Protein AF-A0A7S0HHV0-F1 (afdb_monomer)

Foldseek 3Di:
DDDDDDPDPPPPDPPPDPPDDDFQDLVNLVVVCVVVVFDQDADPDPQRGPQWDQCDPPDQFRIWGWDADPNDIDTQDTGNHRSNSSSSLRPDPRVVVVRVVVD

Nearest PDB structures (foldseek):
  3n7c-assembly1_A  TM=4.084E-01  e=3.169E+00  Eremothecium gossypii
  8gxu-assembly1_G  TM=2.292E-01  e=2.441E+00  Thermus thermophilus HB8
  8ctd-assembly1_A  TM=3.076E-01  e=6.083E+00  Homo sapiens
  5t0v-assembly1_N  TM=1.917E-01  e=4.391E+00  Saccharomyces cerevisiae

Radius of gyration: 16.49 Å; Cα contacts (8 Å, |Δi|>4): 158; chains: 1; bounding box: 28×58×35 Å

Solvent-accessible surface area (backbone atoms only — not comparable to full-atom values): 6291 Å² total; per-residue (Å²): 137,83,89,83,91,77,86,78,81,84,86,78,86,86,78,87,84,76,86,86,83,75,76,70,48,58,64,57,27,50,52,50,25,55,75,70,71,41,55,71,44,68,33,102,53,100,62,43,29,44,47,34,39,80,74,39,87,93,49,86,46,19,20,29,14,36,49,75,56,95,91,39,81,44,78,77,48,66,23,65,33,57,43,44,16,18,39,58,30,26,75,34,73,64,28,45,52,54,33,60,77,71,110

InterPro domains:
  IPR016177 DNA-binding domain superfamily [SSF54171] (48-88)

Organism: NCBI:txid33657

pLDDT: mean 78.7, std 20.32, range [33.62, 95.5]

Sequence (103 aa):
AALCVARSPEGQAAAERVAAAAPLTSEEARQQAQAEKLTLRVAENKTGYFGVHLAKPGQPKPYQAKVRRGGKVVRLGTFATAEEAALCVARSPEGKAAAQKAA

Structure (mmCIF, N/CA/C/O backbone):
data_AF-A0A7S0HHV0-F1
#
_entry.id   AF-A0A7S0HHV0-F1
#
loop_
_atom_site.group_PDB
_atom_site.id
_atom_site.type_symbol
_atom_site.label_atom_id
_atom_site.label_alt_id
_atom_site.label_comp_id
_atom_site.label_asym_id
_atom_site.label_entity_id
_atom_site.label_seq_id
_atom_site.pdbx_PDB_ins_code
_atom_site.Cartn_x
_atom_site.Cartn_y
_atom_site.Cartn_z
_atom_site.occupancy
_atom_site.B_iso_or_equiv
_atom_site.auth_seq_id
_atom_site.auth_comp_id
_atom_site.auth_asym_id
_atom_site.auth_atom_id
_atom_site.pdbx_PDB_model_num
ATOM 1 N N . ALA A 1 1 ? 15.517 44.631 -8.265 1.00 41.09 1 ALA A N 1
ATOM 2 C CA . ALA A 1 1 ? 14.145 44.333 -8.720 1.00 41.09 1 ALA A CA 1
ATOM 3 C C . ALA A 1 1 ? 13.836 42.883 -8.374 1.00 41.09 1 ALA A C 1
ATOM 5 O O . ALA A 1 1 ? 14.656 42.021 -8.660 1.00 41.09 1 ALA A O 1
ATOM 6 N N . ALA A 1 2 ? 12.735 42.648 -7.665 1.00 44.09 2 ALA A N 1
ATOM 7 C CA . ALA A 1 2 ? 12.272 41.326 -7.260 1.00 44.09 2 ALA A CA 1
ATOM 8 C C . ALA A 1 2 ? 11.383 40.684 -8.344 1.00 44.09 2 ALA A C 1
ATOM 10 O O . ALA A 1 2 ? 10.794 41.407 -9.142 1.00 44.09 2 ALA A O 1
ATOM 11 N N . LEU A 1 3 ? 11.242 39.353 -8.237 1.00 43.03 3 LEU A N 1
ATOM 12 C CA . LEU A 1 3 ? 10.193 38.466 -8.779 1.00 43.03 3 LEU A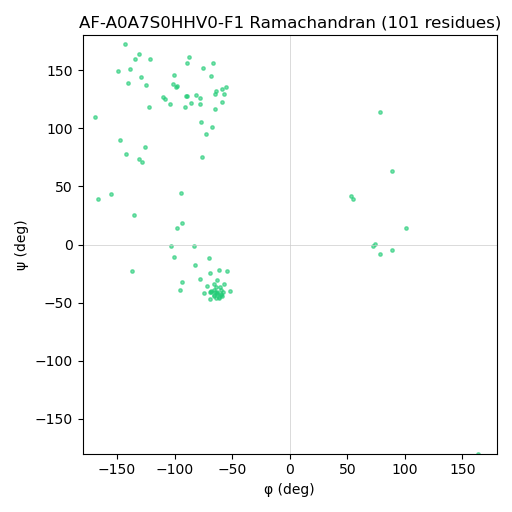 CA 1
ATOM 13 C C . LEU A 1 3 ? 10.245 38.064 -10.266 1.00 43.03 3 LEU A C 1
ATOM 15 O O . LEU A 1 3 ? 9.903 38.840 -11.148 1.00 43.03 3 LEU A O 1
ATOM 19 N N . CYS A 1 4 ? 10.475 36.767 -10.512 1.00 37.94 4 CYS A N 1
ATOM 20 C CA . CYS A 1 4 ? 9.371 35.848 -10.839 1.00 37.94 4 CYS A CA 1
ATOM 21 C C . CYS A 1 4 ? 9.825 34.377 -10.820 1.00 37.94 4 CYS A C 1
ATOM 23 O O . CYS A 1 4 ? 10.554 33.915 -11.692 1.00 37.94 4 CYS A O 1
ATOM 25 N N . VAL A 1 5 ? 9.349 33.633 -9.818 1.00 49.53 5 VAL A N 1
ATOM 26 C CA . VAL A 1 5 ? 9.219 32.172 -9.866 1.00 49.53 5 VAL A CA 1
ATOM 27 C C . VAL A 1 5 ? 7.976 31.858 -10.693 1.00 49.53 5 VAL A C 1
ATOM 29 O O . VAL A 1 5 ? 6.893 32.317 -10.345 1.00 49.53 5 VAL A O 1
ATOM 32 N N . ALA A 1 6 ? 8.112 31.030 -11.725 1.00 41.88 6 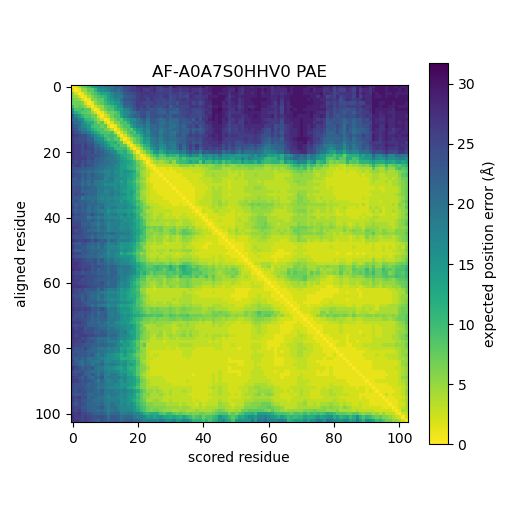ALA A N 1
ATOM 33 C CA . ALA A 1 6 ? 6.998 30.271 -12.287 1.00 41.88 6 ALA A CA 1
ATOM 34 C C . ALA A 1 6 ? 7.529 28.934 -12.814 1.00 41.88 6 ALA A C 1
ATOM 36 O O . ALA A 1 6 ? 7.967 28.794 -13.951 1.00 41.88 6 ALA A O 1
ATOM 37 N N . ARG A 1 7 ? 7.530 27.945 -11.920 1.00 45.59 7 ARG A N 1
ATOM 38 C CA . ARG A 1 7 ? 7.623 26.524 -12.247 1.00 45.59 7 ARG A CA 1
ATOM 39 C C . ARG A 1 7 ? 6.320 26.157 -12.957 1.00 45.59 7 ARG A C 1
ATOM 41 O O . ARG A 1 7 ? 5.305 26.017 -12.283 1.00 45.59 7 ARG A O 1
ATOM 48 N N . SER A 1 8 ? 6.337 26.055 -14.283 1.00 41.34 8 SER A N 1
ATOM 49 C CA . SER A 1 8 ? 5.184 25.620 -15.078 1.00 41.34 8 SER A CA 1
ATOM 50 C C . SER A 1 8 ? 4.735 24.211 -14.658 1.00 41.34 8 SER A C 1
ATOM 52 O O . SER A 1 8 ? 5.543 23.282 -14.725 1.00 41.34 8 SER A O 1
ATOM 54 N N . PRO A 1 9 ? 3.472 24.010 -14.241 1.00 49.50 9 PRO A N 1
ATOM 55 C CA . PRO A 1 9 ? 2.894 22.691 -14.008 1.00 49.50 9 PRO A CA 1
ATOM 56 C C . PRO A 1 9 ? 2.133 22.189 -15.249 1.00 49.50 9 PRO A C 1
ATOM 58 O O . PRO A 1 9 ? 1.023 21.686 -15.134 1.00 49.50 9 PRO A O 1
ATOM 61 N N . GLU A 1 10 ? 2.691 22.330 -16.454 1.00 40.91 10 GLU A N 1
ATOM 62 C CA . GLU A 1 10 ? 1.988 21.962 -17.702 1.00 40.91 10 GLU A CA 1
ATOM 63 C C . GLU A 1 10 ? 2.277 20.528 -18.185 1.00 40.91 10 GLU A C 1
ATOM 65 O O . GLU A 1 10 ? 2.004 20.166 -19.322 1.00 40.91 10 GLU A O 1
ATOM 70 N N . GLY A 1 11 ? 2.775 19.660 -17.302 1.00 38.59 11 GLY A N 1
ATOM 71 C CA . GLY A 1 11 ? 3.003 18.240 -17.597 1.00 38.59 11 GLY A CA 1
ATOM 72 C C . GLY A 1 11 ? 1.900 17.288 -17.117 1.00 38.59 11 GLY A C 1
ATOM 73 O O . GLY A 1 11 ? 2.160 16.096 -17.008 1.00 38.59 11 GLY A O 1
ATOM 74 N N . GLN A 1 12 ? 0.710 17.775 -16.748 1.00 40.34 12 GLN A N 1
ATOM 75 C CA . GLN A 1 12 ? -0.332 16.960 -16.103 1.00 40.34 12 GLN A CA 1
ATOM 76 C C . GLN A 1 12 ? -1.690 17.080 -16.804 1.00 40.34 12 GLN A C 1
ATOM 78 O O . GLN A 1 12 ? -2.605 17.680 -16.254 1.00 40.34 12 GLN A O 1
ATOM 83 N N . ALA A 1 13 ? -1.849 16.513 -18.004 1.00 39.00 13 ALA A N 1
ATOM 84 C CA . ALA A 1 13 ? -3.182 16.329 -18.603 1.00 39.00 13 ALA A CA 1
ATOM 85 C C . ALA A 1 13 ? -3.210 15.373 -19.819 1.00 39.00 13 ALA A C 1
ATOM 87 O O . ALA A 1 13 ? -3.900 15.659 -20.793 1.00 39.00 13 ALA A O 1
ATOM 88 N N . ALA A 1 14 ? -2.469 14.255 -19.826 1.00 33.62 14 ALA A N 1
ATOM 89 C CA . ALA A 1 14 ? -2.530 13.325 -20.970 1.00 33.62 14 ALA A CA 1
ATOM 90 C C . ALA A 1 14 ? -2.160 11.862 -20.654 1.00 33.62 14 ALA A C 1
ATOM 92 O O . ALA A 1 14 ? -1.452 11.223 -21.425 1.00 33.62 14 ALA A O 1
ATOM 93 N N . ALA A 1 15 ? -2.634 11.301 -19.540 1.00 37.3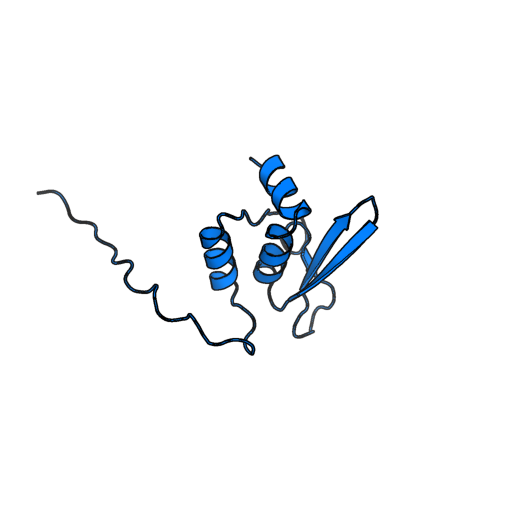1 15 ALA A N 1
ATOM 94 C CA . ALA A 1 15 ? -2.520 9.854 -19.301 1.00 37.31 15 ALA A CA 1
ATOM 95 C C . ALA A 1 15 ? -3.820 9.231 -18.776 1.00 37.31 15 ALA A C 1
ATOM 97 O O . ALA A 1 15 ? -3.821 8.185 -18.132 1.00 37.31 15 ALA A O 1
ATOM 98 N N . GLU A 1 16 ? -4.957 9.855 -19.083 1.00 44.12 16 GLU A N 1
ATOM 99 C CA . GLU A 1 16 ? -6.227 9.151 -19.014 1.00 44.12 16 GLU A CA 1
ATOM 100 C C . GLU A 1 16 ? -6.339 8.265 -20.267 1.00 44.12 16 GLU A C 1
ATOM 102 O O . GLU A 1 16 ? -6.310 8.760 -21.392 1.00 44.12 16 GLU A O 1
ATOM 107 N N . ARG A 1 17 ? -6.486 6.950 -20.042 1.00 37.47 17 ARG A N 1
ATOM 108 C CA . ARG A 1 17 ? -6.688 5.852 -21.015 1.00 37.47 17 ARG A CA 1
ATOM 109 C C . ARG A 1 17 ? -5.438 5.170 -21.590 1.00 37.47 17 ARG A C 1
ATOM 111 O O . ARG A 1 17 ? -5.296 5.030 -22.799 1.00 37.47 17 ARG A O 1
ATOM 118 N N . VAL A 1 18 ? -4.661 4.530 -20.720 1.00 37.06 18 VAL A N 1
ATOM 119 C CA . VAL A 1 18 ? -4.174 3.168 -21.016 1.00 37.06 18 VAL A CA 1
ATOM 120 C C . VAL A 1 18 ? -4.573 2.270 -19.854 1.00 37.06 18 VAL A C 1
ATOM 122 O O . VAL A 1 18 ? -3.840 2.055 -18.894 1.00 37.06 18 VAL A O 1
ATOM 125 N N . ALA A 1 19 ? -5.807 1.784 -19.913 1.00 42.28 19 ALA A N 1
ATOM 126 C CA . ALA A 1 19 ? -6.252 0.729 -19.029 1.00 42.28 19 ALA A CA 1
ATOM 127 C C . ALA A 1 19 ? -5.447 -0.556 -19.322 1.00 42.28 19 ALA A C 1
ATOM 129 O O . ALA A 1 19 ? -5.395 -1.011 -20.461 1.00 42.28 19 ALA A O 1
ATOM 130 N N . ALA A 1 20 ? -4.902 -1.153 -18.256 1.00 40.38 20 ALA A N 1
ATOM 131 C CA . ALA A 1 20 ? -4.821 -2.605 -18.041 1.00 40.38 20 ALA A CA 1
ATOM 132 C C . ALA A 1 20 ? -3.528 -3.421 -18.303 1.00 40.38 20 ALA A C 1
ATOM 134 O O . ALA A 1 20 ? -3.637 -4.643 -18.240 1.00 40.38 20 ALA A O 1
ATOM 135 N N . ALA A 1 21 ? -2.315 -2.869 -18.473 1.00 45.72 21 ALA A N 1
ATOM 136 C CA . ALA A 1 21 ? -1.142 -3.759 -18.669 1.00 45.72 21 ALA A CA 1
ATOM 137 C C . ALA A 1 21 ? 0.175 -3.443 -17.933 1.00 45.72 21 ALA A C 1
ATOM 139 O O . ALA A 1 21 ? 0.944 -4.377 -17.702 1.00 45.72 21 ALA A O 1
ATOM 140 N N . ALA A 1 22 ? 0.448 -2.205 -17.512 1.00 53.16 22 ALA A N 1
ATOM 141 C CA . ALA A 1 22 ? 1.677 -1.889 -16.775 1.00 53.16 22 ALA A CA 1
ATOM 142 C C . ALA A 1 22 ? 1.401 -1.754 -15.264 1.00 53.16 22 ALA A C 1
ATOM 144 O O . ALA A 1 22 ? 0.370 -1.188 -14.893 1.00 53.16 22 ALA A O 1
ATOM 145 N N . PRO A 1 23 ? 2.271 -2.282 -14.379 1.00 60.09 23 PRO A N 1
ATOM 146 C CA . PRO A 1 23 ? 2.189 -1.973 -12.954 1.00 60.09 23 PRO A CA 1
ATOM 147 C C . PRO A 1 23 ? 2.318 -0.459 -12.758 1.00 60.09 23 PRO A C 1
ATOM 149 O O . PRO A 1 23 ? 3.209 0.148 -13.351 1.00 60.09 23 PRO A O 1
ATOM 152 N N . LEU A 1 24 ? 1.443 0.136 -11.939 1.00 73.94 24 LEU A N 1
ATOM 153 C CA . LEU A 1 24 ? 1.551 1.555 -11.593 1.00 73.94 24 LEU A CA 1
ATOM 154 C C . LEU A 1 24 ? 2.930 1.807 -10.983 1.00 73.94 24 LEU A C 1
ATOM 156 O O . LEU A 1 24 ? 3.353 1.097 -10.061 1.00 73.94 24 LEU A O 1
ATOM 160 N N . THR A 1 25 ? 3.639 2.810 -11.494 1.00 83.44 25 THR A N 1
ATOM 161 C CA . THR A 1 25 ? 4.919 3.191 -10.904 1.00 83.44 25 THR A CA 1
ATOM 162 C C . THR A 1 25 ? 4.700 3.760 -9.500 1.00 83.44 25 THR A C 1
ATOM 164 O O . THR A 1 25 ? 3.625 4.256 -9.148 1.00 83.44 25 THR A O 1
ATOM 167 N N . SER A 1 26 ? 5.738 3.694 -8.668 1.00 81.62 26 SER A N 1
ATOM 168 C CA . SER A 1 26 ? 5.726 4.252 -7.313 1.00 81.62 26 SER A CA 1
ATOM 169 C C . SER A 1 26 ? 5.282 5.716 -7.264 1.00 81.62 26 SER A C 1
ATOM 171 O O . SER A 1 26 ? 4.549 6.118 -6.359 1.00 81.62 26 SER A O 1
ATOM 173 N N . GLU A 1 27 ? 5.718 6.523 -8.233 1.00 84.44 27 GLU A N 1
ATOM 174 C CA . GLU A 1 27 ? 5.382 7.943 -8.287 1.00 84.44 27 GLU A CA 1
ATOM 175 C C . GLU A 1 27 ? 3.903 8.155 -8.616 1.00 84.44 27 GLU A C 1
ATOM 177 O O . GLU A 1 27 ? 3.222 8.889 -7.899 1.00 84.44 27 GLU A O 1
ATOM 182 N N . GLU A 1 28 ? 3.381 7.450 -9.620 1.00 87.00 28 GLU A N 1
ATOM 183 C CA . GLU A 1 28 ? 1.964 7.507 -9.990 1.00 87.00 28 GLU A CA 1
ATOM 184 C C . GLU A 1 28 ? 1.064 7.111 -8.816 1.00 87.00 28 GLU A C 1
ATOM 186 O O . GLU A 1 28 ? 0.070 7.782 -8.545 1.00 87.00 28 GLU A O 1
ATOM 191 N N . ALA A 1 29 ? 1.441 6.087 -8.043 1.00 88.31 29 ALA A N 1
ATOM 192 C CA . ALA A 1 29 ? 0.689 5.691 -6.853 1.00 88.31 29 ALA A CA 1
ATOM 193 C C . ALA A 1 29 ? 0.616 6.816 -5.800 1.00 88.31 29 ALA A C 1
ATOM 195 O O . ALA A 1 29 ? -0.417 7.001 -5.148 1.00 88.31 29 ALA A O 1
ATOM 196 N N . ARG A 1 30 ? 1.687 7.607 -5.647 1.00 86.75 30 ARG A N 1
ATOM 197 C CA . ARG A 1 30 ? 1.720 8.766 -4.739 1.00 86.75 30 ARG A CA 1
ATOM 198 C C . ARG A 1 30 ? 0.928 9.948 -5.288 1.00 86.75 30 ARG A C 1
ATOM 200 O O . ARG A 1 30 ? 0.197 10.572 -4.521 1.00 86.75 30 ARG A O 1
ATOM 207 N N . GLN A 1 31 ? 1.042 10.236 -6.584 1.00 87.94 31 GLN A N 1
ATOM 208 C CA . GLN A 1 31 ? 0.252 11.280 -7.241 1.00 87.94 31 GLN A CA 1
ATOM 209 C C . GLN A 1 31 ? -1.245 10.975 -7.122 1.00 87.94 31 GLN A C 1
ATOM 211 O O . GLN A 1 31 ? -2.031 11.841 -6.750 1.00 87.94 31 GLN A O 1
ATOM 216 N N . GLN A 1 32 ? -1.628 9.720 -7.335 1.00 90.62 32 GLN A N 1
ATOM 217 C CA . GLN A 1 32 ? -3.002 9.258 -7.216 1.00 90.62 32 GLN A CA 1
ATOM 218 C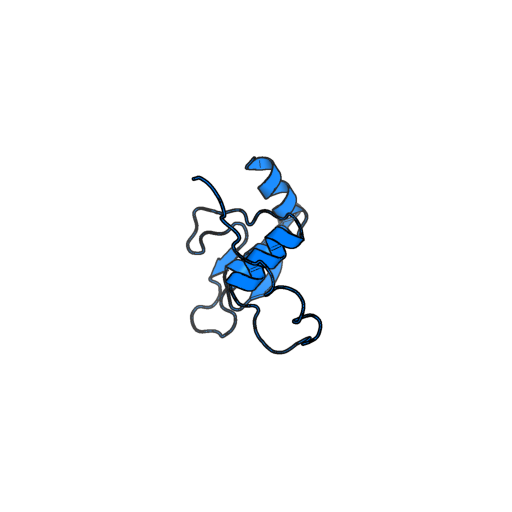 C . GLN A 1 32 ? -3.518 9.354 -5.771 1.00 90.62 32 GLN A C 1
ATOM 220 O O . GLN A 1 32 ? -4.637 9.813 -5.544 1.00 90.62 32 GLN A O 1
ATOM 225 N N . ALA A 1 33 ? -2.684 9.009 -4.782 1.00 89.56 33 ALA A N 1
ATOM 226 C CA . ALA A 1 33 ? -3.015 9.229 -3.376 1.00 89.56 33 ALA A CA 1
ATOM 227 C C . ALA A 1 33 ? -3.282 10.715 -3.089 1.00 89.56 33 ALA A C 1
ATOM 229 O O . ALA A 1 33 ? -4.273 11.042 -2.445 1.00 89.56 33 ALA A O 1
ATOM 230 N N . GLN A 1 34 ? -2.456 11.625 -3.613 1.00 87.69 34 GLN A N 1
ATOM 231 C CA . GLN A 1 34 ? -2.671 13.067 -3.459 1.00 87.69 34 GLN A CA 1
ATOM 232 C C . GLN A 1 34 ? -3.934 13.556 -4.175 1.00 87.69 34 GLN A C 1
ATOM 234 O O . GLN A 1 34 ? -4.705 14.312 -3.583 1.00 87.69 34 GLN A O 1
ATOM 239 N N . ALA A 1 35 ? -4.179 13.094 -5.403 1.00 90.38 35 ALA A N 1
ATOM 240 C CA . ALA A 1 35 ? -5.368 13.435 -6.180 1.00 90.38 35 ALA A CA 1
ATOM 241 C C . ALA A 1 35 ? -6.660 13.014 -5.459 1.00 90.38 35 ALA A C 1
ATOM 243 O O . ALA A 1 35 ? -7.630 13.768 -5.411 1.00 90.38 35 ALA A O 1
ATOM 244 N N . GLU A 1 36 ? -6.650 11.844 -4.818 1.00 88.94 36 GLU A N 1
ATOM 245 C CA . GLU A 1 36 ? -7.762 11.352 -3.995 1.00 88.94 36 GLU A CA 1
ATOM 246 C C . GLU A 1 36 ? -7.766 11.907 -2.564 1.00 88.94 36 GLU A C 1
ATOM 248 O O . GLU A 1 36 ? -8.670 11.588 -1.788 1.00 88.94 36 GLU A O 1
ATOM 253 N N . LYS A 1 37 ? -6.775 12.731 -2.196 1.00 91.38 37 LYS A N 1
ATOM 254 C CA . LYS A 1 37 ? -6.572 13.258 -0.836 1.00 91.38 37 LYS A CA 1
ATOM 255 C C . LYS A 1 37 ? -6.477 12.143 0.214 1.00 91.38 37 LYS A C 1
ATOM 257 O O . LYS A 1 37 ? -7.002 12.247 1.321 1.00 91.38 37 LYS A O 1
ATOM 262 N N . LEU A 1 38 ? -5.808 11.056 -0.154 1.00 91.19 38 LEU A N 1
ATOM 263 C CA . LEU A 1 38 ? -5.515 9.908 0.689 1.00 91.19 38 LEU A CA 1
ATOM 264 C C . LEU A 1 38 ? -4.093 10.002 1.238 1.00 91.19 38 LEU A C 1
ATOM 266 O O . LEU A 1 38 ? -3.131 10.253 0.512 1.00 91.19 38 L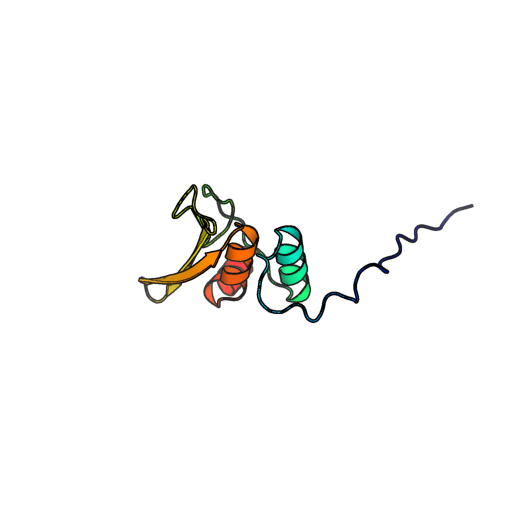EU A O 1
ATOM 270 N N . THR A 1 39 ? -3.948 9.714 2.527 1.00 90.38 39 THR A N 1
ATOM 271 C CA . THR A 1 39 ? -2.638 9.625 3.171 1.00 90.38 39 THR A CA 1
ATOM 272 C C . THR A 1 39 ? -2.129 8.191 3.108 1.00 90.38 39 THR A C 1
ATOM 274 O O . THR A 1 39 ? -2.722 7.281 3.693 1.00 90.38 39 THR A O 1
ATOM 277 N N . LEU A 1 40 ? -0.989 7.986 2.445 1.00 91.44 40 LEU A N 1
ATOM 278 C CA . LEU A 1 40 ? -0.258 6.722 2.510 1.00 91.44 40 LEU A CA 1
ATOM 279 C C . LEU A 1 40 ? 0.399 6.602 3.888 1.00 91.44 40 LEU A C 1
ATOM 281 O O . LEU A 1 40 ? 1.473 7.151 4.134 1.00 91.44 40 LEU A O 1
ATOM 285 N N . ARG A 1 41 ? -0.271 5.913 4.815 1.00 90.00 41 ARG A N 1
ATOM 286 C CA . ARG A 1 41 ? 0.226 5.751 6.183 1.00 90.00 41 ARG A CA 1
ATOM 287 C C . ARG A 1 41 ? 1.522 4.940 6.179 1.00 90.00 41 ARG A C 1
ATOM 289 O O . ARG A 1 41 ? 1.524 3.758 5.839 1.00 90.00 41 ARG A O 1
ATOM 296 N N . VAL A 1 42 ? 2.604 5.573 6.620 1.00 90.19 42 VAL A N 1
ATOM 297 C CA . VAL A 1 42 ? 3.887 4.909 6.885 1.00 90.19 42 VAL A CA 1
ATOM 298 C C . VAL A 1 42 ? 3.725 3.993 8.098 1.00 90.19 42 VAL A C 1
ATOM 300 O O . VAL A 1 42 ? 2.976 4.324 9.014 1.00 90.19 42 VAL A O 1
ATOM 303 N N . ALA A 1 43 ? 4.387 2.846 8.128 1.00 88.31 43 ALA A N 1
ATOM 304 C CA . ALA A 1 43 ? 4.421 1.972 9.296 1.00 88.31 43 ALA A CA 1
ATOM 305 C C . ALA A 1 43 ? 5.823 1.404 9.495 1.00 88.31 43 ALA A C 1
ATOM 307 O O . ALA A 1 43 ? 6.552 1.180 8.531 1.00 88.31 43 ALA A O 1
ATOM 308 N N . GLU A 1 44 ? 6.171 1.120 10.745 1.00 86.44 44 GLU A N 1
ATOM 309 C CA . GLU A 1 44 ? 7.444 0.503 11.118 1.00 86.44 44 GLU A CA 1
ATOM 310 C C . GLU A 1 44 ? 7.417 -0.993 10.788 1.00 86.44 44 GLU A C 1
ATOM 312 O O . GLU A 1 44 ? 7.206 -1.863 11.630 1.00 86.44 44 GLU A O 1
ATOM 317 N N . ASN A 1 45 ? 7.550 -1.307 9.503 1.00 85.19 45 ASN A N 1
ATOM 318 C CA . ASN A 1 45 ? 7.670 -2.666 9.004 1.00 85.19 45 ASN A CA 1
ATOM 319 C C . ASN A 1 45 ? 8.652 -2.709 7.828 1.00 85.19 45 ASN A C 1
ATOM 321 O O . ASN A 1 45 ? 9.066 -1.676 7.310 1.00 85.19 45 ASN A O 1
ATOM 325 N N . LYS A 1 46 ? 8.992 -3.917 7.362 1.00 84.12 46 LYS A N 1
ATOM 326 C CA . LYS A 1 46 ? 9.943 -4.117 6.251 1.00 84.12 46 LYS A CA 1
ATOM 327 C C . LYS A 1 46 ? 9.586 -3.362 4.965 1.00 84.12 46 LYS A C 1
ATOM 329 O O . LYS A 1 46 ? 10.454 -3.167 4.128 1.00 84.12 46 LYS A O 1
ATOM 334 N N . THR A 1 47 ? 8.317 -3.005 4.779 1.00 87.75 47 THR A N 1
ATOM 335 C CA . THR A 1 47 ? 7.835 -2.303 3.582 1.00 87.75 47 THR A CA 1
ATOM 336 C C . THR A 1 47 ? 7.659 -0.803 3.790 1.00 87.75 47 THR A C 1
ATOM 338 O O . THR A 1 47 ? 7.424 -0.099 2.820 1.00 87.75 47 THR A O 1
ATOM 341 N N . GLY A 1 48 ? 7.734 -0.310 5.028 1.00 91.06 48 GLY A N 1
ATOM 342 C CA . GLY A 1 48 ? 7.515 1.093 5.365 1.00 91.06 48 GLY A CA 1
ATOM 343 C C . GLY A 1 48 ? 6.057 1.561 5.322 1.00 91.06 48 GLY A C 1
ATOM 344 O O . GLY A 1 48 ? 5.810 2.723 5.618 1.00 91.06 48 GLY A O 1
ATOM 345 N N . TYR A 1 49 ? 5.073 0.711 4.999 1.00 93.19 49 TYR A N 1
ATOM 346 C CA . TYR A 1 49 ? 3.673 1.129 4.816 1.00 93.19 49 TYR A CA 1
ATOM 347 C C . TYR A 1 49 ? 2.675 0.291 5.616 1.00 93.19 49 TYR A C 1
ATOM 349 O O . TYR A 1 49 ? 2.803 -0.928 5.764 1.00 93.19 49 TYR A O 1
ATOM 357 N N . PHE A 1 50 ? 1.628 0.945 6.116 1.00 92.25 50 PHE A N 1
ATOM 358 C CA . PHE A 1 50 ? 0.542 0.294 6.839 1.00 92.25 50 PHE A CA 1
ATOM 359 C C . PHE A 1 50 ? -0.219 -0.676 5.931 1.00 92.25 50 PHE A C 1
ATOM 361 O O . PHE A 1 50 ? -0.596 -0.344 4.811 1.00 92.25 50 PHE A O 1
ATOM 368 N N . GLY A 1 51 ? -0.459 -1.892 6.424 1.00 92.31 51 GLY A N 1
ATOM 369 C CA . GLY A 1 51 ? -1.195 -2.924 5.688 1.00 92.31 51 GLY A CA 1
ATOM 370 C C . GLY A 1 51 ? -0.435 -3.546 4.510 1.00 92.31 51 GLY A C 1
ATOM 371 O O . GLY A 1 51 ? -0.937 -4.494 3.908 1.00 92.31 51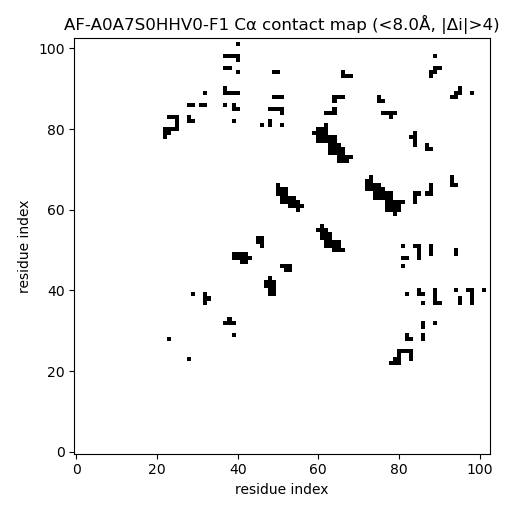 GLY A O 1
ATOM 372 N N . VAL A 1 52 ? 0.791 -3.103 4.219 1.00 95.38 52 VAL A N 1
ATOM 373 C CA . VAL A 1 52 ? 1.631 -3.650 3.145 1.00 95.38 52 VAL A CA 1
ATOM 374 C C . VAL A 1 52 ? 2.630 -4.648 3.717 1.00 95.38 52 VAL A C 1
ATOM 376 O O . VAL A 1 52 ? 3.180 -4.456 4.798 1.00 95.38 52 VAL A O 1
ATOM 379 N N . HIS A 1 53 ? 2.790 -5.783 3.039 1.00 92.38 53 HIS A N 1
ATOM 380 C CA . HIS A 1 53 ? 3.683 -6.857 3.464 1.00 92.38 53 HIS A CA 1
ATOM 381 C C . HIS A 1 53 ? 4.396 -7.467 2.265 1.00 92.38 53 HIS A C 1
ATOM 383 O O . HIS A 1 53 ? 3.771 -7.740 1.246 1.00 92.38 53 HIS A O 1
ATOM 389 N N . LEU A 1 54 ? 5.686 -7.759 2.406 1.00 91.94 54 LEU A N 1
ATOM 390 C CA . LEU A 1 54 ? 6.427 -8.520 1.407 1.00 91.94 54 LEU A CA 1
ATOM 391 C C . LEU A 1 54 ? 6.074 -10.007 1.550 1.00 91.94 54 LEU A C 1
ATOM 393 O O . LEU A 1 54 ? 6.485 -10.650 2.514 1.00 91.94 54 LEU A O 1
ATOM 397 N N . ALA A 1 55 ? 5.268 -10.536 0.630 1.00 88.94 55 ALA A N 1
ATOM 398 C CA . ALA A 1 55 ? 4.738 -11.896 0.709 1.00 88.94 55 ALA A CA 1
ATOM 399 C C . ALA A 1 55 ? 5.569 -12.913 -0.081 1.00 88.94 55 ALA A C 1
ATOM 401 O O . ALA A 1 55 ? 5.724 -14.047 0.365 1.00 88.94 55 ALA A O 1
ATOM 402 N N . LYS A 1 56 ? 6.066 -12.534 -1.263 1.00 86.44 56 LYS A N 1
ATOM 403 C CA . LYS A 1 56 ? 6.776 -13.445 -2.173 1.00 86.44 56 LYS A CA 1
ATOM 404 C C . LYS A 1 56 ? 7.947 -12.729 -2.854 1.00 86.44 56 LYS A C 1
ATOM 406 O O . LYS A 1 56 ? 7.798 -12.306 -4.000 1.00 86.44 56 LYS A O 1
ATOM 411 N N . PRO A 1 57 ? 9.083 -12.533 -2.163 1.00 82.62 57 PRO A N 1
ATOM 412 C CA . PRO A 1 57 ? 10.264 -11.933 -2.781 1.00 82.62 57 PRO A CA 1
ATOM 413 C C . PRO A 1 57 ? 10.673 -12.727 -4.033 1.00 82.62 57 PRO A C 1
ATOM 415 O O . PRO A 1 57 ? 10.649 -13.954 -4.019 1.00 82.62 57 PRO A O 1
ATOM 418 N N . GLY A 1 58 ? 10.989 -12.025 -5.125 1.00 84.25 58 GLY A N 1
ATOM 419 C CA . GLY A 1 58 ? 11.330 -12.633 -6.420 1.00 84.25 58 GLY A CA 1
ATOM 420 C C . GLY A 1 58 ? 10.146 -12.906 -7.357 1.00 84.25 58 GLY A C 1
ATOM 421 O O . GLY A 1 58 ? 10.362 -13.308 -8.495 1.00 84.25 58 GLY A O 1
ATOM 422 N N . GLN A 1 59 ? 8.900 -12.668 -6.928 1.00 87.81 59 GLN A N 1
ATOM 423 C CA . GLN A 1 59 ? 7.744 -12.672 -7.833 1.00 87.81 59 GLN A CA 1
ATOM 424 C C . GLN A 1 59 ? 7.490 -11.288 -8.445 1.00 87.81 59 GLN A C 1
ATOM 426 O O . GLN A 1 59 ? 7.829 -10.286 -7.820 1.00 87.81 59 GLN A O 1
ATOM 431 N N . PRO A 1 60 ? 6.817 -11.210 -9.613 1.00 85.75 60 PRO A N 1
ATOM 432 C CA . PRO A 1 60 ? 6.491 -9.936 -10.264 1.00 85.75 60 PRO A CA 1
ATOM 433 C C . PRO A 1 60 ? 5.591 -9.020 -9.419 1.00 85.75 60 PRO A C 1
ATOM 435 O O . PRO A 1 60 ? 5.557 -7.816 -9.642 1.00 85.75 60 PRO A O 1
ATOM 438 N N . LYS A 1 61 ? 4.850 -9.577 -8.449 1.00 89.38 61 LYS A N 1
ATOM 439 C CA . LYS A 1 61 ? 3.988 -8.829 -7.520 1.00 89.38 61 LYS A CA 1
ATOM 440 C C . LYS A 1 61 ? 4.245 -9.269 -6.076 1.00 89.38 61 LYS A C 1
ATOM 442 O O . LYS A 1 61 ? 3.453 -10.034 -5.515 1.00 89.38 61 LYS A O 1
ATOM 447 N N . PRO A 1 62 ? 5.385 -8.873 -5.486 1.00 92.06 62 PRO A N 1
ATOM 448 C CA . PRO A 1 62 ? 5.830 -9.423 -4.215 1.00 92.06 62 PRO A CA 1
ATOM 449 C C . PRO A 1 62 ? 5.143 -8.749 -3.014 1.00 92.06 62 PRO A C 1
ATOM 451 O O . PRO A 1 62 ? 5.132 -9.326 -1.922 1.00 92.06 62 PRO A O 1
ATOM 454 N N . TYR A 1 63 ? 4.546 -7.565 -3.199 1.00 93.06 63 TYR A N 1
ATOM 455 C CA . TYR A 1 63 ? 3.893 -6.790 -2.145 1.00 93.06 63 TYR A CA 1
ATOM 456 C C . TYR A 1 63 ? 2.421 -7.164 -2.025 1.00 93.06 63 TYR A C 1
ATOM 458 O O . TYR A 1 63 ? 1.672 -7.137 -2.992 1.00 93.06 63 TYR A O 1
ATOM 466 N N . GLN A 1 64 ? 1.976 -7.500 -0.823 1.00 94.38 64 GLN A N 1
ATOM 467 C CA . GLN A 1 64 ? 0.595 -7.835 -0.513 1.00 94.38 64 GLN A CA 1
ATOM 468 C C . GLN A 1 64 ? -0.036 -6.737 0.340 1.00 94.38 64 GLN A C 1
ATOM 470 O O . GLN A 1 64 ? 0.473 -6.413 1.414 1.00 94.38 64 GLN A O 1
ATOM 475 N N . ALA A 1 65 ? -1.184 -6.234 -0.108 1.00 95.50 65 ALA A N 1
ATOM 476 C CA . ALA A 1 65 ? -2.046 -5.346 0.658 1.00 95.50 65 ALA A CA 1
ATOM 477 C C . ALA A 1 65 ? -3.050 -6.171 1.471 1.00 95.50 65 ALA A C 1
ATOM 479 O O . ALA A 1 65 ? -3.763 -7.027 0.932 1.00 95.50 65 ALA A O 1
ATOM 480 N N . LYS A 1 66 ? -3.127 -5.917 2.776 1.00 94.75 66 LYS A N 1
ATOM 481 C CA . LYS A 1 66 ? -4.092 -6.557 3.673 1.00 94.75 66 LYS A CA 1
ATOM 482 C C . LYS A 1 66 ? -4.498 -5.638 4.820 1.00 94.75 66 LYS A C 1
ATOM 484 O O . LYS A 1 66 ? -3.702 -4.846 5.313 1.00 94.75 66 LYS A O 1
ATOM 489 N N . VAL A 1 67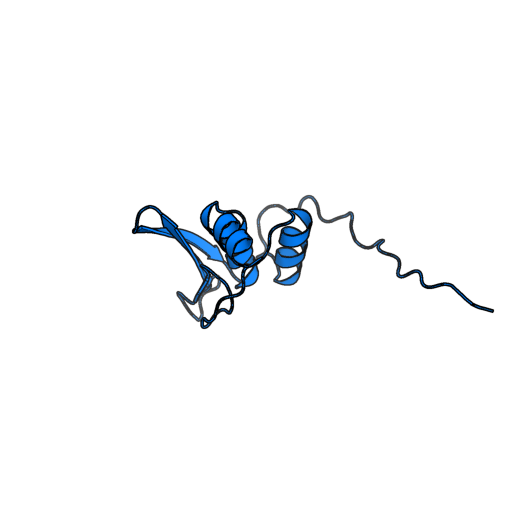 ? -5.731 -5.799 5.279 1.00 94.12 67 VAL A N 1
ATOM 490 C CA . VAL A 1 67 ? -6.344 -5.010 6.360 1.00 94.12 67 VAL A CA 1
ATOM 491 C C . VAL A 1 67 ? -6.991 -5.927 7.396 1.00 94.12 67 VAL A C 1
ATOM 493 O O . VAL A 1 67 ? -7.194 -7.113 7.137 1.00 94.12 67 VAL A O 1
ATOM 496 N N . ARG A 1 68 ? -7.294 -5.408 8.592 1.00 91.88 68 ARG A N 1
ATOM 497 C CA . ARG A 1 68 ? -7.991 -6.165 9.644 1.00 91.88 68 ARG A CA 1
ATOM 498 C C . ARG A 1 68 ? -9.456 -5.737 9.734 1.00 91.88 68 ARG A C 1
ATOM 500 O O . ARG A 1 68 ? -9.725 -4.580 10.028 1.00 91.88 68 ARG A O 1
ATOM 507 N N . ARG A 1 69 ? -10.382 -6.681 9.543 1.00 91.38 69 ARG A N 1
ATOM 508 C CA . ARG A 1 69 ? -11.841 -6.505 9.660 1.00 91.38 69 ARG A CA 1
ATOM 509 C C . ARG A 1 69 ? -12.394 -7.471 10.695 1.00 91.38 69 ARG A C 1
ATOM 511 O O . ARG A 1 69 ? -12.239 -8.677 10.531 1.00 91.38 69 ARG A O 1
ATOM 518 N N . GLY A 1 70 ? -12.998 -6.957 11.767 1.00 88.56 70 GLY A N 1
ATOM 519 C CA . GLY A 1 70 ? -13.604 -7.797 12.813 1.00 88.56 70 GLY A CA 1
ATOM 520 C C . GLY A 1 70 ? -12.646 -8.856 13.379 1.00 88.56 70 GLY A C 1
ATOM 521 O O . GLY A 1 70 ? -13.012 -10.019 13.501 1.00 88.56 70 GLY A O 1
ATOM 522 N N . GLY A 1 71 ? -11.380 -8.489 13.611 1.00 89.75 71 GLY A N 1
ATOM 523 C CA . GLY A 1 71 ? -10.340 -9.407 14.099 1.00 89.75 71 GLY A CA 1
ATOM 524 C C . GLY A 1 71 ? -9.734 -10.344 13.045 1.00 89.75 71 GLY A C 1
ATOM 525 O O . GLY A 1 71 ? -8.721 -10.985 13.318 1.00 89.75 71 GLY A O 1
ATOM 526 N N . LYS A 1 72 ? -10.278 -10.393 11.824 1.00 92.94 72 LYS A N 1
ATOM 527 C CA . LYS A 1 72 ? -9.771 -11.228 10.727 1.00 92.94 72 LYS A CA 1
ATOM 528 C C . LYS A 1 72 ? -8.939 -10.415 9.742 1.00 92.94 72 LYS A C 1
ATOM 530 O O . LYS A 1 72 ? -9.213 -9.246 9.483 1.00 92.94 72 LYS A O 1
ATOM 535 N N . VAL A 1 73 ? -7.915 -11.043 9.173 1.00 92.06 73 VAL A N 1
A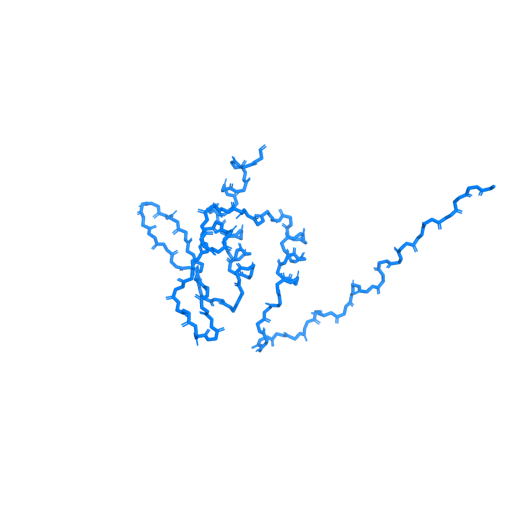TOM 536 C CA . VAL A 1 73 ? -7.076 -10.439 8.131 1.00 92.06 73 VAL A CA 1
ATOM 537 C C . VAL A 1 73 ? -7.727 -10.658 6.768 1.00 92.06 73 VAL A C 1
ATOM 539 O O . VAL A 1 73 ? -7.918 -11.796 6.348 1.00 92.06 73 VAL A O 1
ATOM 542 N N . VAL A 1 74 ? -8.019 -9.569 6.064 1.00 94.00 74 VAL A N 1
ATOM 543 C CA . VAL A 1 74 ? -8.585 -9.571 4.713 1.00 94.00 74 VAL A CA 1
ATOM 544 C C . VAL A 1 74 ? -7.511 -9.128 3.729 1.00 94.00 74 VAL A C 1
ATOM 546 O O . VAL A 1 74 ? -6.900 -8.073 3.900 1.00 94.00 74 VAL A O 1
ATOM 549 N N . ARG A 1 75 ? -7.262 -9.946 2.703 1.00 93.81 75 ARG A N 1
ATOM 550 C CA . ARG A 1 75 ? -6.340 -9.614 1.609 1.00 93.81 75 ARG A CA 1
ATOM 551 C C . ARG A 1 75 ? -7.068 -8.728 0.602 1.00 93.81 75 ARG A C 1
ATOM 553 O O . ARG A 1 75 ? -8.150 -9.089 0.158 1.00 93.81 75 ARG A O 1
ATOM 560 N N . LEU A 1 76 ? -6.461 -7.600 0.255 1.00 93.00 76 LEU A N 1
ATOM 561 C CA . LEU A 1 76 ? -6.983 -6.662 -0.741 1.00 93.00 76 LEU A CA 1
ATOM 562 C C . LEU A 1 76 ? -6.405 -6.937 -2.133 1.00 93.00 76 LEU A C 1
ATOM 564 O O . LEU A 1 76 ? -7.084 -6.741 -3.131 1.00 93.00 76 LEU A O 1
ATOM 568 N N . GLY A 1 77 ? -5.162 -7.419 -2.198 1.00 92.94 77 GLY A N 1
ATOM 569 C CA . GLY A 1 77 ? -4.502 -7.745 -3.458 1.00 92.94 77 GLY A CA 1
ATOM 570 C C . GLY A 1 77 ? -2.992 -7.900 -3.318 1.00 92.94 77 GLY A C 1
ATOM 571 O O . GLY A 1 77 ? -2.433 -7.765 -2.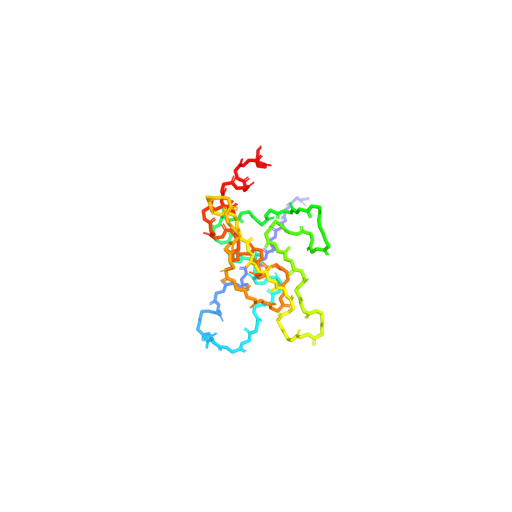225 1.00 92.94 77 GLY A O 1
ATOM 572 N N . THR A 1 78 ? -2.338 -8.194 -4.439 1.00 92.75 78 THR A N 1
ATOM 573 C CA . THR A 1 78 ? -0.875 -8.222 -4.572 1.00 92.75 78 THR A CA 1
ATOM 574 C C . THR A 1 78 ? -0.439 -7.310 -5.707 1.00 92.75 78 THR A C 1
ATOM 576 O O . THR A 1 78 ? -1.036 -7.348 -6.783 1.00 92.75 78 THR A O 1
ATOM 579 N N . PHE A 1 79 ? 0.620 -6.548 -5.473 1.00 91.25 79 PHE A N 1
ATOM 580 C CA . PHE A 1 79 ? 1.068 -5.432 -6.293 1.00 91.25 79 PHE A CA 1
ATOM 581 C C . PHE A 1 79 ? 2.577 -5.499 -6.531 1.00 91.25 79 PHE A C 1
ATOM 583 O O . PHE A 1 79 ? 3.306 -6.195 -5.811 1.00 91.25 79 PHE A O 1
ATOM 590 N N . ALA A 1 80 ? 3.026 -4.809 -7.578 1.00 90.69 80 ALA A N 1
ATOM 591 C CA . ALA A 1 80 ? 4.430 -4.797 -7.977 1.00 90.69 80 ALA A CA 1
ATOM 592 C C . ALA A 1 80 ? 5.274 -3.882 -7.083 1.00 90.69 80 ALA A C 1
ATOM 594 O O . ALA A 1 80 ? 6.441 -4.185 -6.847 1.00 90.69 80 ALA A O 1
ATOM 595 N N . THR A 1 81 ? 4.675 -2.821 -6.535 1.00 91.12 81 THR A N 1
ATOM 596 C CA . THR A 1 81 ? 5.340 -1.848 -5.656 1.00 91.12 81 THR A CA 1
ATOM 597 C C . THR A 1 81 ? 4.665 -1.766 -4.284 1.00 91.12 81 THR A C 1
ATOM 599 O O . THR A 1 81 ? 3.512 -2.180 -4.098 1.00 91.12 81 THR A O 1
ATOM 602 N N . ALA A 1 82 ? 5.396 -1.252 -3.289 1.00 91.81 82 ALA A N 1
ATOM 603 C CA . ALA A 1 82 ? 4.863 -1.072 -1.942 1.00 91.81 82 ALA A CA 1
ATOM 604 C C . ALA A 1 82 ? 3.850 0.083 -1.897 1.00 91.81 82 ALA A C 1
ATOM 606 O O . ALA A 1 82 ? 2.844 -0.007 -1.199 1.00 91.81 82 ALA A O 1
ATOM 607 N N . GLU A 1 83 ? 4.087 1.134 -2.678 1.00 92.31 83 GLU A N 1
ATOM 608 C CA . GLU A 1 83 ? 3.265 2.336 -2.783 1.00 92.31 83 GLU A CA 1
ATOM 609 C C . GLU A 1 83 ? 1.921 2.049 -3.452 1.00 92.31 83 GLU A C 1
ATOM 611 O O . GLU A 1 83 ? 0.889 2.513 -2.969 1.00 92.31 83 GLU A O 1
ATOM 616 N N . GLU A 1 84 ? 1.900 1.222 -4.500 1.00 92.94 84 GLU A N 1
ATOM 617 C CA . GLU A 1 84 ? 0.656 0.761 -5.126 1.00 92.94 84 GLU A CA 1
ATOM 618 C C . GLU A 1 84 ? -0.180 -0.065 -4.131 1.00 92.94 84 GLU A C 1
ATOM 620 O O . GLU A 1 84 ? -1.387 0.151 -3.973 1.00 92.94 84 GLU A O 1
ATOM 625 N N . ALA A 1 85 ? 0.469 -0.954 -3.369 1.00 93.75 85 ALA A N 1
ATOM 626 C CA . ALA A 1 85 ? -0.193 -1.688 -2.295 1.00 93.75 85 ALA A CA 1
ATOM 627 C C . ALA A 1 85 ? -0.708 -0.754 -1.186 1.00 93.75 85 ALA A C 1
ATOM 629 O O . ALA A 1 85 ? -1.821 -0.943 -0.688 1.00 93.75 85 ALA A O 1
ATOM 630 N N . ALA A 1 86 ? 0.072 0.261 -0.813 1.00 93.75 86 ALA A N 1
ATOM 631 C CA . ALA A 1 86 ? -0.298 1.241 0.201 1.00 93.75 86 ALA A CA 1
ATOM 632 C C . ALA A 1 86 ? -1.492 2.089 -0.248 1.00 93.75 86 ALA A C 1
ATOM 634 O O . ALA A 1 86 ? -2.382 2.345 0.560 1.00 93.75 86 ALA A O 1
ATOM 635 N N . LEU A 1 87 ? -1.561 2.466 -1.527 1.00 94.25 87 LEU A N 1
ATOM 636 C CA . LEU A 1 87 ? -2.704 3.166 -2.111 1.00 94.25 87 LEU A CA 1
ATOM 637 C C . LEU A 1 87 ? -3.975 2.314 -2.013 1.00 94.25 87 LEU A C 1
ATOM 639 O O . LEU A 1 87 ? -5.021 2.800 -1.582 1.00 94.25 87 LEU A O 1
ATOM 643 N N . CYS A 1 88 ? -3.880 1.022 -2.337 1.00 94.44 88 CYS A N 1
ATOM 644 C CA . CYS A 1 88 ? -4.999 0.090 -2.189 1.00 94.44 88 CYS A CA 1
ATOM 645 C C . CYS A 1 88 ? -5.485 -0.001 -0.727 1.00 94.44 88 CYS A C 1
ATOM 647 O O . CYS A 1 88 ? -6.692 0.034 -0.458 1.00 94.44 88 CYS A O 1
ATOM 649 N N . VAL A 1 89 ? -4.555 -0.049 0.234 1.00 94.38 89 VAL A N 1
ATOM 650 C CA . VAL A 1 89 ? -4.891 0.003 1.666 1.00 94.38 89 VAL A CA 1
ATOM 651 C C . VAL A 1 89 ? -5.530 1.344 2.031 1.00 94.38 89 VAL A C 1
ATOM 653 O O . VAL A 1 89 ? -6.566 1.346 2.688 1.00 94.38 89 VAL A O 1
ATOM 656 N N . ALA A 1 90 ? -4.974 2.472 1.585 1.00 93.81 90 ALA A N 1
ATOM 657 C CA . ALA A 1 90 ? -5.455 3.819 1.898 1.00 93.81 90 ALA A CA 1
ATOM 658 C C . ALA A 1 90 ? -6.871 4.090 1.363 1.00 93.81 90 ALA A C 1
ATOM 660 O O . ALA A 1 90 ? -7.642 4.808 1.997 1.00 93.81 90 ALA A O 1
ATOM 661 N N . ARG A 1 91 ? -7.251 3.470 0.239 1.00 93.38 91 ARG A N 1
ATOM 662 C CA . ARG A 1 91 ? -8.626 3.507 -0.287 1.00 93.38 91 ARG A CA 1
ATOM 663 C C . ARG A 1 91 ? -9.620 2.724 0.576 1.00 93.38 91 ARG A C 1
ATOM 665 O O . ARG A 1 91 ? -10.812 3.030 0.561 1.00 93.38 91 ARG A O 1
ATOM 672 N N . SER A 1 92 ? -9.149 1.739 1.339 1.00 93.25 92 SER A N 1
ATOM 673 C CA . SER A 1 92 ? -9.992 0.917 2.210 1.00 93.25 92 SER A CA 1
ATOM 674 C C . SER A 1 92 ? -10.416 1.680 3.473 1.00 93.25 92 SER A C 1
ATOM 676 O O . SER A 1 92 ? -9.671 2.543 3.945 1.00 93.25 92 SER A O 1
ATOM 678 N N . PRO A 1 93 ? -11.582 1.363 4.072 1.00 91.31 93 PRO A N 1
ATOM 679 C CA . PRO A 1 93 ? -12.052 2.046 5.280 1.00 91.31 93 PRO A CA 1
ATOM 680 C C . PRO A 1 93 ? -11.044 1.958 6.433 1.00 91.31 93 PRO A C 1
ATOM 682 O O . PRO A 1 93 ? -10.873 2.920 7.176 1.00 91.31 93 PRO A O 1
ATOM 685 N N . GLU A 1 94 ? -10.307 0.850 6.543 1.00 91.50 94 GLU A N 1
ATOM 686 C CA . GLU A 1 94 ? -9.264 0.680 7.555 1.00 91.50 94 GLU A CA 1
ATOM 687 C C . GLU A 1 94 ? -8.063 1.594 7.315 1.00 91.50 94 GLU A C 1
ATOM 689 O O . GLU A 1 94 ? -7.516 2.138 8.269 1.00 91.50 94 GLU A O 1
ATOM 694 N N . GLY A 1 95 ? -7.650 1.775 6.057 1.00 89.06 95 GLY A N 1
ATOM 695 C CA . GLY A 1 95 ? -6.563 2.687 5.711 1.00 89.06 95 GLY A CA 1
ATOM 696 C C . GLY A 1 95 ? -6.948 4.143 5.940 1.00 89.06 95 GLY A C 1
ATOM 697 O O . GLY A 1 95 ? -6.161 4.886 6.521 1.00 89.06 95 GLY A O 1
ATOM 698 N N . LYS A 1 96 ? -8.182 4.533 5.591 1.00 90.44 96 LYS A N 1
ATOM 699 C CA . LYS A 1 96 ? -8.719 5.872 5.893 1.00 90.44 96 LYS A CA 1
ATOM 700 C C . LYS A 1 96 ? -8.775 6.130 7.399 1.00 90.44 96 LYS A C 1
ATOM 702 O O . LYS A 1 96 ? -8.322 7.174 7.857 1.00 90.44 96 LYS A O 1
ATOM 707 N N . ALA A 1 97 ? -9.265 5.167 8.177 1.00 89.81 97 ALA A N 1
ATOM 708 C CA . ALA A 1 97 ? -9.278 5.267 9.634 1.00 89.81 97 ALA A CA 1
ATOM 709 C C . ALA A 1 97 ? -7.856 5.334 10.221 1.00 89.81 97 ALA A C 1
ATOM 711 O O . ALA A 1 97 ? -7.594 6.131 11.118 1.00 89.81 97 ALA A O 1
ATOM 712 N N . ALA A 1 98 ? -6.919 4.533 9.703 1.00 85.75 98 ALA A N 1
ATOM 713 C CA . ALA A 1 98 ? -5.524 4.550 10.143 1.00 85.75 98 ALA A CA 1
ATOM 714 C C . ALA A 1 98 ? -4.815 5.871 9.806 1.00 85.75 98 ALA A C 1
ATOM 716 O O . ALA A 1 98 ? -3.979 6.323 10.586 1.00 85.75 98 ALA A O 1
ATOM 717 N N . ALA A 1 99 ? -5.158 6.493 8.676 1.00 85.31 99 ALA A N 1
ATOM 718 C CA . ALA A 1 99 ? -4.690 7.823 8.307 1.00 85.31 99 ALA A CA 1
ATOM 719 C C . ALA A 1 99 ? -5.227 8.900 9.260 1.00 85.31 99 ALA A C 1
ATOM 721 O O . ALA A 1 99 ? -4.450 9.726 9.722 1.00 85.31 99 ALA A O 1
ATOM 722 N N . GLN A 1 100 ? -6.518 8.856 9.609 1.00 82.94 100 GLN A N 1
ATOM 723 C CA . GLN A 1 100 ? -7.114 9.807 10.557 1.00 82.94 100 GLN A CA 1
ATOM 724 C C . GLN A 1 100 ? -6.522 9.700 11.966 1.00 82.94 100 GLN A C 1
ATOM 726 O O . GLN A 1 100 ? -6.338 10.715 12.616 1.00 82.94 100 GLN A O 1
ATOM 731 N N . LYS A 1 101 ? -6.180 8.492 12.437 1.00 73.19 101 LYS A N 1
ATOM 732 C CA . LYS A 1 101 ? -5.524 8.313 13.749 1.00 73.19 101 LYS A CA 1
ATOM 733 C C . LYS A 1 101 ? -4.079 8.815 13.807 1.00 73.19 101 LYS A C 1
ATOM 735 O O . LYS A 1 101 ? -3.486 8.802 14.879 1.00 73.19 101 LYS A O 1
ATOM 740 N N . ALA A 1 102 ? -3.483 9.122 12.661 1.00 61.72 102 ALA A N 1
ATOM 741 C CA . ALA A 1 102 ? -2.099 9.564 12.561 1.00 61.72 102 ALA A CA 1
ATOM 742 C C . ALA A 1 102 ? -1.963 11.077 12.328 1.00 61.72 102 ALA A C 1
ATOM 744 O O . ALA A 1 102 ? -0.831 11.544 12.214 1.00 61.72 102 ALA A O 1
ATOM 745 N N . ALA A 1 103 ? -3.087 11.793 12.220 1.00 52.25 103 ALA A N 1
ATOM 746 C CA . ALA A 1 103 ? -3.167 13.251 12.208 1.00 52.25 103 ALA A CA 1
ATOM 747 C C . ALA A 1 103 ? -3.371 13.769 13.637 1.00 52.25 103 ALA A C 1
ATOM 749 O O . ALA A 1 103 ? -2.808 14.841 13.938 1.00 52.25 103 ALA A O 1
#

Secondary structure (DSSP, 8-state):
---------TT-S------SSSPPPHHHHHHHHHHTT----B-SSTTSBTTEEE-STTSSS-EEEEEEETTEEEEEEEESSHHHHHHHHHHSHHHHHHHHTT-

Mean predicted aligned error: 10.36 Å